Protein AF-A0A527GHV7-F1 (afdb_monomer_lite)

Radius of gyration: 15.32 Å; chains: 1; bounding box: 38×18×40 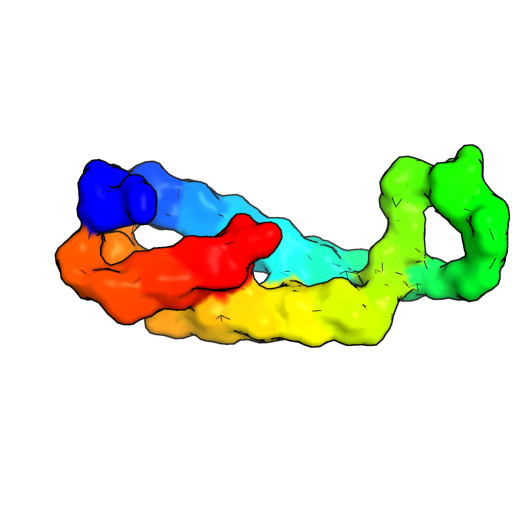Å

Structure (mmCIF, N/CA/C/O backbone):
data_AF-A0A527GHV7-F1
#
_entry.id   AF-A0A527GHV7-F1
#
loop_
_atom_site.group_PDB
_atom_site.id
_atom_site.type_symbol
_atom_site.label_atom_id
_atom_site.label_alt_id
_atom_site.label_comp_id
_atom_site.label_asym_id
_atom_site.label_entity_id
_atom_site.label_seq_id
_atom_site.pdbx_PDB_ins_code
_atom_site.Cartn_x
_atom_site.Cartn_y
_atom_site.Cartn_z
_atom_site.occupancy
_atom_site.B_iso_or_equiv
_atom_site.auth_seq_id
_atom_site.auth_comp_id
_atom_site.auth_asym_id
_atom_site.auth_atom_id
_atom_site.pdbx_PDB_model_num
ATOM 1 N N . LEU A 1 1 ? 1.097 -7.663 14.032 1.00 67.94 1 LEU A N 1
ATOM 2 C CA . LEU A 1 1 ? 1.705 -6.513 14.751 1.00 67.94 1 LEU A CA 1
ATOM 3 C C . LEU A 1 1 ? 0.875 -5.223 14.649 1.00 67.94 1 LEU A C 1
ATOM 5 O O . LEU A 1 1 ? 1.086 -4.332 15.454 1.00 67.94 1 LEU A O 1
ATOM 9 N N . THR A 1 2 ? -0.091 -5.111 13.728 1.00 92.19 2 THR A N 1
ATOM 10 C CA . THR A 1 2 ? -0.832 -3.860 13.460 1.00 92.19 2 THR A CA 1
ATOM 11 C C . THR A 1 2 ? -2.114 -3.660 14.280 1.00 92.19 2 THR A C 1
ATOM 13 O O . THR A 1 2 ? -2.676 -2.572 14.246 1.00 92.19 2 THR A O 1
ATOM 16 N N . MET A 1 3 ? -2.576 -4.661 15.041 1.00 94.19 3 MET A N 1
ATOM 17 C CA . MET A 1 3 ? -3.889 -4.634 15.719 1.00 94.19 3 MET A CA 1
ATOM 18 C C . MET A 1 3 ? -4.073 -3.468 16.701 1.00 94.19 3 MET A C 1
ATOM 20 O O . MET A 1 3 ? -5.177 -2.960 16.853 1.00 94.19 3 MET A O 1
ATOM 24 N N . THR A 1 4 ? -2.998 -3.020 17.352 1.00 94.81 4 THR A N 1
ATOM 25 C CA . THR A 1 4 ? -3.025 -1.911 18.320 1.00 94.81 4 THR A CA 1
ATOM 26 C C . THR A 1 4 ? -2.733 -0.548 17.688 1.00 94.81 4 THR A C 1
ATOM 28 O O . THR A 1 4 ? -2.653 0.452 18.400 1.00 94.81 4 THR A O 1
ATOM 31 N N . CYS A 1 5 ? -2.560 -0.479 16.363 1.00 96.06 5 CYS A N 1
ATOM 32 C CA . CYS A 1 5 ? -2.259 0.769 15.670 1.00 96.06 5 CYS A CA 1
ATOM 33 C C . CYS A 1 5 ? -3.481 1.711 15.700 1.00 96.06 5 CYS A C 1
ATOM 35 O O . CYS A 1 5 ? -4.569 1.293 15.283 1.00 96.06 5 CYS A O 1
ATOM 37 N N . PRO A 1 6 ? -3.332 2.973 16.149 1.00 97.69 6 PRO A N 1
ATOM 38 C CA . PRO A 1 6 ? -4.427 3.938 16.158 1.00 97.69 6 PRO A CA 1
ATOM 39 C C . PRO A 1 6 ? -5.006 4.194 14.754 1.00 97.69 6 PRO A C 1
ATOM 41 O O . PRO A 1 6 ? -4.264 4.117 13.766 1.00 97.69 6 PRO A O 1
ATOM 44 N N . PRO A 1 7 ? -6.292 4.577 14.638 1.00 97.88 7 PRO A N 1
ATOM 45 C CA . PRO A 1 7 ? -6.938 4.844 13.349 1.00 97.88 7 PRO A CA 1
ATOM 46 C C . PRO A 1 7 ? -6.190 5.852 12.471 1.00 97.88 7 PRO A C 1
ATOM 48 O O . PRO A 1 7 ? -5.962 5.595 11.292 1.00 97.88 7 PRO A O 1
ATOM 51 N N . GLY A 1 8 ? -5.739 6.970 13.054 1.00 98.19 8 GLY A N 1
ATOM 52 C CA . GLY A 1 8 ? -5.023 8.014 12.314 1.00 98.19 8 GLY A CA 1
ATOM 53 C C . GLY A 1 8 ? -3.686 7.538 11.742 1.00 98.19 8 GLY A C 1
ATOM 54 O O . GLY A 1 8 ? -3.381 7.808 10.584 1.00 98.19 8 GLY A O 1
ATOM 55 N N . LEU A 1 9 ? -2.915 6.769 12.518 1.00 97.69 9 LEU A N 1
ATOM 56 C CA . LEU A 1 9 ? -1.649 6.209 12.039 1.00 97.69 9 LEU A CA 1
ATOM 57 C C . LEU A 1 9 ? -1.881 5.110 10.991 1.00 97.69 9 LEU A C 1
ATOM 59 O O . LEU A 1 9 ? -1.142 5.037 10.015 1.00 97.69 9 LEU A O 1
ATOM 63 N N . THR A 1 10 ? -2.939 4.310 11.155 1.00 98.19 10 THR A N 1
ATOM 64 C CA . THR A 1 10 ? -3.368 3.317 10.156 1.00 98.19 10 THR A CA 1
ATOM 65 C C . THR A 1 10 ? -3.705 3.992 8.826 1.00 98.19 10 THR A C 1
ATOM 67 O O . THR A 1 10 ? -3.243 3.536 7.784 1.00 98.19 10 THR A O 1
ATOM 70 N N . ALA A 1 11 ? -4.442 5.106 8.864 1.00 98.44 11 ALA A N 1
ATOM 71 C CA . ALA A 1 11 ? -4.829 5.852 7.670 1.00 98.44 11 ALA A CA 1
ATOM 72 C C . ALA A 1 11 ? -3.613 6.420 6.935 1.00 98.44 11 ALA A C 1
ATOM 74 O O . ALA A 1 11 ? -3.475 6.216 5.733 1.00 98.44 11 ALA A O 1
ATOM 75 N N . ILE A 1 12 ? -2.719 7.100 7.659 1.00 98.44 12 ILE A N 1
ATOM 76 C CA . ILE A 1 12 ? -1.547 7.754 7.064 1.00 98.44 12 ILE A CA 1
ATOM 77 C C . ILE A 1 12 ? -0.596 6.713 6.467 1.00 98.44 12 ILE A C 1
ATOM 79 O O . ILE A 1 12 ? -0.223 6.832 5.305 1.00 98.44 12 ILE A O 1
ATOM 83 N N . ALA A 1 13 ? -0.250 5.667 7.224 1.00 97.62 13 ALA A N 1
ATOM 84 C CA . ALA A 1 13 ? 0.656 4.628 6.738 1.00 97.62 13 ALA A CA 1
ATOM 85 C C . ALA A 1 13 ? 0.049 3.820 5.579 1.00 97.62 13 ALA A C 1
ATOM 87 O O . ALA A 1 13 ? 0.743 3.478 4.626 1.00 97.62 13 ALA A O 1
ATOM 88 N N . GLY A 1 14 ? -1.254 3.530 5.625 1.00 98.25 14 GLY A N 1
ATOM 89 C CA . GLY A 1 14 ? -1.928 2.839 4.528 1.00 98.25 14 GLY A CA 1
ATOM 90 C C . GLY A 1 14 ? -2.056 3.690 3.263 1.00 98.25 14 GLY A C 1
ATOM 91 O O . GLY A 1 14 ? -1.926 3.161 2.161 1.00 98.25 14 GLY A O 1
ATOM 92 N N . ALA A 1 15 ? -2.278 5.001 3.399 1.00 98.50 15 ALA A N 1
ATOM 93 C CA . ALA A 1 15 ? -2.312 5.926 2.267 1.00 98.50 15 ALA A CA 1
ATOM 94 C C . ALA A 1 15 ? -0.924 6.100 1.626 1.00 98.50 15 ALA A C 1
ATOM 96 O O . ALA A 1 15 ? -0.823 6.154 0.400 1.00 98.50 15 ALA A O 1
ATOM 97 N N . ASP A 1 16 ? 0.135 6.131 2.438 1.00 98.75 16 ASP A N 1
ATOM 98 C CA . ASP A 1 16 ? 1.527 6.111 1.977 1.00 98.75 16 ASP A CA 1
ATOM 99 C C . ASP A 1 16 ? 1.820 4.840 1.160 1.00 98.75 16 ASP A C 1
ATOM 101 O O . ASP A 1 16 ? 2.212 4.916 -0.004 1.00 98.75 16 ASP A O 1
ATOM 105 N N . ALA A 1 17 ? 1.480 3.664 1.699 1.00 98.56 17 ALA A N 1
ATOM 106 C CA . ALA A 1 17 ? 1.620 2.391 0.988 1.00 98.56 17 ALA A CA 1
ATOM 107 C C . ALA A 1 17 ? 0.830 2.352 -0.335 1.00 98.56 17 ALA A C 1
ATOM 109 O O . ALA A 1 17 ? 1.331 1.869 -1.352 1.00 98.56 17 ALA A O 1
ATOM 110 N N . LEU A 1 18 ? -0.394 2.894 -0.354 1.00 98.75 18 LEU A N 1
ATOM 111 C CA . LEU A 1 18 ? -1.205 2.959 -1.573 1.00 98.75 18 LEU A CA 1
ATOM 112 C C . LEU A 1 18 ? -0.561 3.871 -2.620 1.00 98.75 18 LEU A C 1
ATOM 114 O O . LEU A 1 18 ? -0.580 3.553 -3.810 1.00 98.75 18 LEU A O 1
ATOM 118 N N . THR A 1 19 ? 0.034 4.977 -2.178 1.00 98.69 19 THR A N 1
ATOM 119 C CA . THR A 1 19 ? 0.755 5.913 -3.045 1.00 98.69 19 THR A CA 1
ATOM 120 C C . THR A 1 19 ? 1.962 5.225 -3.672 1.00 98.69 19 THR A C 1
ATOM 122 O O . THR A 1 19 ? 2.060 5.197 -4.898 1.00 98.69 19 THR A O 1
ATOM 125 N N . HIS A 1 20 ? 2.790 4.545 -2.872 1.00 98.50 20 HIS A N 1
ATOM 126 C CA . HIS A 1 20 ? 3.913 3.755 -3.382 1.00 98.50 20 HIS A CA 1
ATOM 127 C C . HIS A 1 20 ? 3.475 2.701 -4.405 1.00 98.50 20 HIS A C 1
ATOM 129 O O . HIS A 1 20 ? 4.124 2.535 -5.438 1.00 98.50 20 HIS A O 1
ATOM 135 N N . ALA A 1 21 ? 2.357 2.007 -4.171 1.00 98.62 21 ALA A N 1
ATOM 136 C CA . ALA A 1 21 ? 1.849 1.017 -5.116 1.00 98.62 21 ALA A CA 1
ATOM 137 C C . ALA A 1 21 ? 1.433 1.654 -6.460 1.00 98.62 21 ALA A C 1
ATOM 139 O O . ALA A 1 21 ? 1.737 1.117 -7.528 1.00 98.62 21 ALA A O 1
ATOM 140 N N . ILE A 1 22 ? 0.783 2.822 -6.434 1.00 98.62 22 ILE A N 1
ATOM 141 C CA . ILE A 1 22 ? 0.396 3.561 -7.647 1.00 98.62 22 ILE A CA 1
ATOM 142 C C . ILE A 1 22 ? 1.631 4.093 -8.387 1.00 98.62 22 ILE A C 1
ATOM 144 O O . ILE A 1 22 ? 1.720 3.960 -9.611 1.00 98.62 22 ILE A O 1
ATOM 148 N N . GLU A 1 23 ? 2.604 4.650 -7.671 1.00 98.25 23 GLU A N 1
ATOM 149 C CA . GLU A 1 23 ? 3.864 5.130 -8.247 1.00 98.25 23 GLU A CA 1
ATOM 150 C C . GLU A 1 23 ? 4.655 3.982 -8.883 1.00 98.25 23 GLU A C 1
ATOM 152 O O . GLU A 1 23 ? 5.095 4.090 -10.028 1.00 98.25 23 GLU A O 1
ATOM 157 N N . ALA A 1 24 ? 4.758 2.838 -8.202 1.00 97.25 24 ALA A N 1
ATOM 158 C CA . ALA A 1 24 ? 5.417 1.648 -8.729 1.00 97.25 24 ALA A CA 1
ATOM 159 C C . ALA A 1 24 ? 4.733 1.126 -10.002 1.00 97.25 24 ALA A C 1
ATOM 161 O O . ALA A 1 24 ? 5.410 0.766 -10.969 1.00 97.25 24 ALA A O 1
ATOM 162 N N . PHE A 1 25 ? 3.395 1.119 -10.040 1.00 97.69 25 PHE A N 1
ATOM 163 C CA . PHE A 1 25 ? 2.645 0.682 -11.218 1.00 97.69 25 PHE A CA 1
ATOM 164 C C . PHE A 1 25 ? 2.782 1.648 -12.403 1.00 97.69 25 PHE A C 1
ATOM 166 O O . PHE A 1 25 ? 2.809 1.221 -13.561 1.00 97.69 25 PHE A O 1
ATOM 173 N N . THR A 1 26 ? 2.875 2.948 -12.135 1.00 97.50 26 THR A N 1
ATOM 174 C CA . THR A 1 26 ? 2.974 3.994 -13.166 1.00 97.50 26 THR A CA 1
ATOM 175 C C . THR A 1 26 ? 4.414 4.359 -13.537 1.00 97.50 26 THR A C 1
ATOM 177 O O . THR A 1 26 ? 4.623 5.123 -14.480 1.00 97.50 26 THR A O 1
ATOM 180 N N . ALA A 1 27 ? 5.412 3.779 -12.863 1.00 96.56 27 ALA A N 1
ATOM 181 C CA . ALA A 1 27 ? 6.824 3.988 -13.154 1.00 96.56 27 ALA A CA 1
ATOM 182 C C . ALA A 1 27 ? 7.171 3.703 -14.626 1.00 96.56 27 ALA A C 1
ATOM 184 O O . ALA A 1 27 ? 6.588 2.846 -15.287 1.00 96.56 27 ALA A O 1
ATOM 185 N N . MET A 1 28 ? 8.176 4.400 -15.157 1.00 94.25 28 MET A N 1
ATOM 186 C CA . MET A 1 28 ? 8.636 4.177 -16.528 1.00 94.25 28 MET A CA 1
ATOM 187 C C . MET A 1 28 ? 9.201 2.759 -16.683 1.00 94.25 28 MET A C 1
ATOM 189 O O . MET A 1 28 ? 10.038 2.329 -15.887 1.00 94.25 28 MET A O 1
ATOM 193 N N . ARG A 1 29 ? 8.791 2.033 -17.730 1.00 92.88 29 ARG A N 1
ATOM 194 C CA . ARG A 1 29 ? 9.463 0.785 -18.113 1.00 92.88 29 ARG A CA 1
ATOM 195 C C . ARG A 1 29 ? 10.758 1.130 -18.843 1.00 92.88 29 ARG A C 1
ATOM 197 O O . ARG A 1 29 ? 10.738 1.882 -19.814 1.00 92.88 29 ARG A O 1
ATOM 204 N N . ARG A 1 30 ? 11.872 0.581 -18.368 1.00 89.75 30 ARG A N 1
ATOM 205 C CA . ARG A 1 30 ? 13.190 0.711 -18.998 1.00 89.75 30 ARG A CA 1
ATOM 206 C C . ARG A 1 30 ? 13.549 -0.595 -19.712 1.00 89.75 30 ARG A C 1
ATOM 208 O O . ARG A 1 30 ? 12.931 -1.626 -19.455 1.00 89.75 30 ARG A O 1
ATOM 215 N N . GLY A 1 31 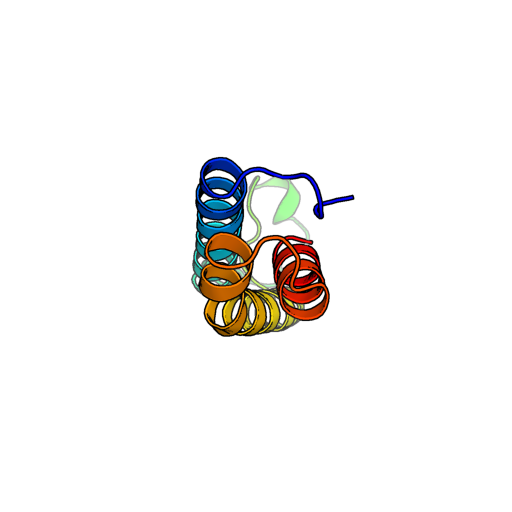? 14.480 -0.517 -20.662 1.00 86.25 31 GLY A N 1
ATOM 216 C CA . GLY A 1 31 ? 14.958 -1.682 -21.412 1.00 86.25 31 GLY A CA 1
ATOM 217 C C . GLY A 1 31 ? 15.788 -2.644 -20.557 1.00 86.25 31 GLY A C 1
ATOM 218 O O . GLY A 1 31 ? 16.036 -2.396 -19.381 1.00 86.25 31 GLY A O 1
ATOM 219 N N . GLU A 1 32 ? 16.250 -3.728 -21.172 1.00 85.50 32 GLU A N 1
ATOM 220 C CA . GLU A 1 32 ? 16.952 -4.836 -20.505 1.00 85.50 32 GLU A CA 1
ATOM 221 C C . GLU A 1 32 ? 18.482 -4.636 -20.436 1.00 85.50 32 GLU A C 1
ATOM 223 O O . GLU A 1 32 ? 19.239 -5.603 -20.456 1.00 85.50 32 GLU A O 1
ATOM 228 N N . ASP A 1 33 ? 18.960 -3.386 -20.384 1.00 90.19 33 ASP A N 1
ATOM 229 C CA . ASP A 1 33 ? 20.400 -3.102 -20.299 1.00 90.19 33 ASP A CA 1
ATOM 230 C C . ASP A 1 33 ? 20.968 -3.613 -18.957 1.00 90.19 33 ASP A C 1
ATOM 232 O O . ASP A 1 33 ? 20.553 -3.131 -17.897 1.00 90.19 33 ASP A O 1
ATOM 236 N N . PRO A 1 34 ? 21.936 -4.552 -18.956 1.00 89.69 34 PRO A N 1
ATOM 237 C CA . PRO A 1 34 ? 22.527 -5.078 -17.727 1.00 89.69 34 PRO A CA 1
ATOM 238 C C . PRO A 1 34 ? 23.312 -4.029 -16.925 1.00 89.69 34 PRO A C 1
ATOM 240 O O . PRO A 1 34 ? 23.578 -4.255 -15.746 1.00 89.69 34 PRO A O 1
ATOM 243 N N . ASN A 1 35 ? 23.672 -2.895 -17.538 1.00 93.31 35 ASN A N 1
ATOM 244 C CA . ASN A 1 35 ? 24.358 -1.785 -16.875 1.00 93.31 35 ASN A CA 1
ATOM 245 C C . ASN A 1 35 ? 23.395 -0.737 -16.283 1.00 93.31 35 ASN A C 1
ATOM 247 O O . ASN A 1 35 ? 23.836 0.268 -15.719 1.00 93.31 35 ASN A O 1
ATOM 251 N N . LEU A 1 36 ? 22.079 -0.936 -16.421 1.00 91.31 36 LEU A N 1
ATOM 252 C CA . LEU A 1 36 ? 21.067 0.008 -15.951 1.00 91.31 36 LEU A CA 1
ATOM 253 C C . LEU A 1 36 ? 21.155 0.292 -14.436 1.00 91.31 36 LEU A C 1
ATOM 255 O O . LEU A 1 36 ? 21.077 1.468 -14.069 1.00 91.31 36 LEU A O 1
ATOM 259 N N . PRO A 1 37 ? 21.372 -0.708 -13.551 1.00 91.06 37 PRO A N 1
ATOM 260 C CA . PRO A 1 37 ? 21.541 -0.461 -12.115 1.00 91.06 37 PRO A CA 1
ATOM 261 C C . PRO A 1 37 ? 22.787 0.366 -11.761 1.00 91.06 37 PRO A C 1
ATOM 263 O O . PRO A 1 37 ? 22.826 1.008 -10.717 1.00 91.06 37 PRO A O 1
ATOM 266 N N . GLN A 1 38 ? 23.816 0.360 -12.613 1.00 94.38 38 GLN A N 1
ATOM 267 C CA . GLN A 1 38 ? 25.052 1.124 -12.423 1.00 94.38 38 GLN A CA 1
ATOM 268 C C . GLN A 1 38 ? 24.895 2.580 -12.886 1.00 94.38 38 GLN A C 1
ATOM 270 O O . GLN 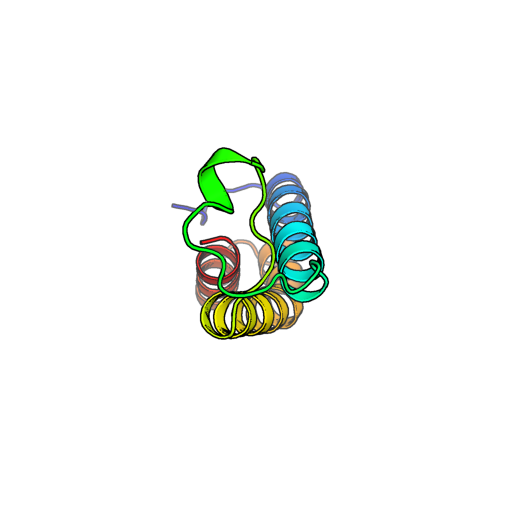A 1 38 ? 25.649 3.447 -12.451 1.00 94.38 38 GLN A O 1
ATOM 275 N N . GLN A 1 39 ? 23.925 2.854 -13.762 1.00 92.12 39 GLN A N 1
ATOM 276 C CA . GLN A 1 39 ? 23.668 4.182 -14.329 1.00 92.12 39 GLN A CA 1
ATOM 277 C C . GLN A 1 39 ? 22.531 4.928 -13.615 1.00 92.12 39 GLN A C 1
ATOM 279 O O . GLN A 1 39 ? 22.473 6.158 -13.662 1.00 92.12 39 GLN A O 1
ATOM 284 N N . HIS A 1 40 ? 21.614 4.207 -12.961 1.00 89.00 40 HIS A N 1
ATOM 285 C CA . HIS A 1 40 ? 20.428 4.785 -12.336 1.00 89.00 40 HIS A CA 1
ATOM 286 C C . HIS A 1 40 ? 20.114 4.154 -10.983 1.00 89.00 40 HIS A C 1
ATOM 288 O O . HIS A 1 40 ? 20.089 2.937 -10.842 1.00 89.00 40 HIS A O 1
ATOM 294 N N . VAL A 1 41 ? 19.742 5.001 -10.020 1.00 89.62 41 VAL A N 1
ATOM 295 C CA . VAL A 1 41 ? 19.209 4.558 -8.720 1.00 89.62 41 VAL A CA 1
ATOM 296 C C . VAL A 1 41 ? 17.866 3.832 -8.892 1.00 89.62 41 VAL A C 1
ATOM 298 O O . VAL A 1 41 ? 17.601 2.850 -8.207 1.00 89.62 41 VAL A O 1
ATOM 301 N N . PHE A 1 42 ? 17.033 4.276 -9.843 1.00 87.62 42 PHE A N 1
ATOM 302 C CA . PHE A 1 42 ? 15.747 3.654 -10.166 1.00 87.62 42 PHE A CA 1
ATOM 303 C C . PHE A 1 42 ? 15.770 3.025 -11.559 1.00 87.62 42 PHE A C 1
ATOM 305 O O . PHE A 1 42 ? 15.951 3.714 -12.567 1.00 87.62 42 PHE A O 1
ATOM 312 N N . ILE A 1 43 ? 15.512 1.719 -11.614 1.00 91.81 43 ILE A N 1
ATOM 313 C CA . ILE A 1 43 ? 15.550 0.919 -12.848 1.00 91.81 43 ILE A CA 1
ATOM 314 C C . ILE A 1 43 ? 14.177 0.739 -13.516 1.00 91.81 43 ILE A C 1
ATOM 316 O O . ILE A 1 43 ? 14.070 0.068 -14.538 1.00 91.81 43 ILE A O 1
ATOM 320 N N . GLY A 1 44 ? 13.139 1.407 -13.007 1.00 91.88 44 GLY A N 1
ATOM 321 C CA . GLY A 1 44 ? 11.791 1.359 -13.576 1.00 91.88 44 GLY A CA 1
ATOM 322 C C . GLY A 1 44 ? 10.989 0.117 -13.171 1.00 91.88 44 GLY A C 1
ATOM 323 O O . GLY A 1 44 ? 11.342 -0.581 -12.223 1.00 91.88 44 GLY A O 1
ATOM 324 N N . LYS A 1 45 ? 9.885 -0.137 -13.886 1.00 94.88 45 LYS A N 1
ATOM 325 C CA . LYS A 1 45 ? 8.961 -1.262 -13.630 1.00 94.88 45 LYS A CA 1
ATOM 326 C C . LYS A 1 45 ? 9.284 -2.518 -14.440 1.00 94.88 45 LYS A C 1
ATOM 328 O O . LYS A 1 45 ? 9.677 -2.442 -15.605 1.00 94.88 45 LYS A O 1
ATOM 333 N N . THR A 1 46 ? 8.972 -3.677 -13.866 1.00 94.00 46 THR A N 1
ATOM 334 C CA . THR A 1 46 ? 8.958 -4.993 -14.522 1.00 94.00 46 THR A CA 1
ATOM 335 C C . THR A 1 46 ? 7.557 -5.612 -14.459 1.00 94.00 46 THR A C 1
ATOM 337 O O . THR A 1 46 ? 6.668 -5.107 -13.776 1.00 94.00 46 THR A O 1
ATOM 340 N N . ALA A 1 47 ? 7.332 -6.728 -15.160 1.00 95.31 47 ALA A N 1
ATOM 341 C CA . ALA A 1 47 ? 6.068 -7.465 -15.041 1.00 95.31 47 ALA A CA 1
ATOM 342 C C . ALA A 1 47 ? 5.823 -7.989 -13.611 1.00 95.31 47 ALA A C 1
ATOM 344 O O . ALA A 1 47 ? 4.679 -8.071 -13.169 1.00 95.31 47 ALA A O 1
ATOM 345 N N . LEU A 1 48 ? 6.894 -8.315 -12.879 1.00 95.56 48 LEU A N 1
ATOM 346 C CA . LEU A 1 48 ? 6.798 -8.778 -11.498 1.00 95.56 48 LEU A CA 1
ATOM 347 C C . LEU A 1 48 ? 6.388 -7.639 -10.558 1.00 95.56 48 LEU A C 1
ATOM 349 O O . LEU A 1 48 ? 5.481 -7.815 -9.750 1.00 95.56 48 LEU A O 1
ATOM 353 N N . THR A 1 49 ? 7.002 -6.458 -10.693 1.00 96.12 49 THR A N 1
ATOM 354 C CA . THR A 1 49 ? 6.623 -5.296 -9.871 1.00 96.12 49 THR A CA 1
ATOM 355 C C . THR A 1 49 ? 5.197 -4.843 -10.175 1.00 96.12 49 THR A C 1
ATOM 357 O O . THR A 1 49 ? 4.475 -4.479 -9.256 1.00 96.12 49 THR A O 1
ATOM 360 N N . ASP A 1 50 ? 4.753 -4.937 -11.434 1.00 97.75 50 ASP A N 1
ATOM 361 C CA . ASP A 1 50 ? 3.362 -4.656 -11.815 1.00 97.75 50 ASP A CA 1
ATOM 362 C C . ASP A 1 50 ? 2.359 -5.565 -11.112 1.00 97.75 50 ASP A C 1
ATOM 364 O O . ASP A 1 50 ? 1.307 -5.103 -10.668 1.00 97.75 50 ASP A O 1
ATOM 368 N N . HIS A 1 51 ? 2.678 -6.856 -11.008 1.00 98.25 51 HIS A N 1
ATOM 369 C CA . HIS A 1 51 ? 1.817 -7.819 -10.337 1.00 98.25 51 HIS A CA 1
ATOM 370 C C . HIS A 1 51 ? 1.598 -7.439 -8.868 1.00 98.25 51 HIS A C 1
ATOM 372 O O . HIS A 1 51 ? 0.453 -7.353 -8.420 1.00 98.25 51 HIS A O 1
ATOM 378 N N . PHE A 1 52 ? 2.684 -7.163 -8.142 1.00 98.44 52 PHE A N 1
ATOM 379 C CA . PHE A 1 52 ? 2.610 -6.783 -6.733 1.00 98.44 52 PHE A CA 1
ATOM 380 C C . PHE A 1 52 ? 1.967 -5.414 -6.529 1.00 98.44 52 PHE A C 1
ATOM 382 O O . PHE A 1 52 ? 1.114 -5.281 -5.658 1.00 98.44 52 PHE A O 1
ATOM 389 N N . ALA A 1 53 ? 2.272 -4.430 -7.377 1.00 98.56 53 ALA A N 1
ATOM 390 C CA . ALA A 1 53 ? 1.652 -3.112 -7.300 1.00 98.56 53 ALA A CA 1
ATOM 391 C C . ALA A 1 53 ? 0.125 -3.187 -7.482 1.00 98.56 53 ALA A C 1
ATOM 393 O O . ALA A 1 53 ? -0.632 -2.623 -6.695 1.00 98.56 53 ALA A O 1
ATOM 394 N N . LEU A 1 54 ? -0.356 -3.953 -8.468 1.00 98.69 54 LEU A N 1
ATOM 395 C CA . LEU A 1 54 ? -1.794 -4.158 -8.667 1.00 98.69 54 LEU A CA 1
ATOM 396 C C . LEU A 1 54 ? -2.448 -4.945 -7.527 1.00 98.69 54 LEU A C 1
ATOM 398 O O . LEU A 1 54 ? -3.607 -4.684 -7.199 1.00 98.69 54 LEU A O 1
ATOM 402 N N . LEU A 1 55 ? -1.745 -5.920 -6.943 1.00 98.75 55 LEU A N 1
ATOM 403 C CA . LEU A 1 55 ? -2.229 -6.644 -5.769 1.00 98.75 55 LEU A CA 1
ATOM 404 C C . LEU A 1 55 ? -2.367 -5.695 -4.571 1.00 98.75 55 LEU A C 1
ATOM 406 O O . LEU A 1 55 ? -3.442 -5.634 -3.978 1.00 98.75 55 LEU A O 1
ATOM 410 N N . ALA A 1 56 ? -1.334 -4.904 -4.279 1.00 98.81 56 ALA A N 1
ATOM 411 C CA . ALA A 1 56 ? -1.331 -3.913 -3.209 1.00 98.81 56 ALA A CA 1
ATOM 412 C C . ALA A 1 56 ? -2.464 -2.890 -3.369 1.00 98.81 56 ALA A C 1
ATOM 414 O O . ALA A 1 56 ? -3.243 -2.701 -2.436 1.00 98.81 56 ALA A O 1
ATOM 415 N N . ILE A 1 57 ? -2.642 -2.314 -4.566 1.00 98.88 57 ILE A N 1
ATOM 416 C CA . ILE A 1 57 ? -3.741 -1.376 -4.860 1.00 98.88 57 ILE A CA 1
ATOM 417 C C . ILE A 1 57 ? -5.106 -2.007 -4.549 1.00 98.88 57 ILE A C 1
ATOM 419 O O . ILE A 1 57 ? -5.960 -1.363 -3.941 1.00 98.88 57 ILE A O 1
ATOM 423 N N . LYS A 1 58 ? -5.324 -3.272 -4.931 1.00 98.81 58 LYS A N 1
ATOM 424 C CA . LYS A 1 58 ? -6.591 -3.977 -4.667 1.00 98.81 58 LYS A CA 1
ATOM 425 C C . LYS A 1 58 ? -6.823 -4.222 -3.176 1.00 98.81 58 LYS A C 1
ATOM 427 O O . LYS A 1 58 ? -7.947 -4.042 -2.712 1.00 98.81 58 LYS A O 1
ATOM 432 N N . LEU A 1 59 ? -5.795 -4.656 -2.446 1.00 98.81 59 LEU A N 1
ATOM 433 C CA . LEU A 1 59 ? -5.890 -4.947 -1.013 1.00 98.81 59 LEU A CA 1
ATOM 434 C C . LEU A 1 59 ? -6.094 -3.665 -0.198 1.00 98.81 59 LEU A C 1
ATOM 436 O O . LEU A 1 59 ? -7.029 -3.577 0.594 1.00 98.81 59 LEU A O 1
ATOM 440 N N . LEU A 1 60 ? -5.281 -2.639 -0.445 1.00 98.75 60 LEU A N 1
ATOM 441 C CA . LEU A 1 60 ? -5.384 -1.355 0.247 1.00 98.75 60 LEU A CA 1
ATOM 442 C C . LEU A 1 60 ? -6.698 -0.648 -0.097 1.00 98.75 60 LEU A C 1
ATOM 444 O O . LEU A 1 60 ? -7.407 -0.209 0.805 1.00 98.75 60 LEU A O 1
ATOM 448 N N . GLY A 1 61 ? -7.080 -0.616 -1.377 1.00 98.44 61 GLY A N 1
ATOM 449 C CA . GLY A 1 61 ? -8.309 0.037 -1.826 1.00 98.44 61 GLY A CA 1
ATOM 450 C C . GLY A 1 61 ? -9.591 -0.575 -1.253 1.00 98.44 61 GLY A C 1
ATOM 451 O O . GLY A 1 61 ? -10.567 0.144 -1.064 1.00 98.44 61 GLY A O 1
ATOM 452 N N . ARG A 1 62 ? -9.606 -1.881 -0.948 1.00 98.19 62 ARG A N 1
ATOM 453 C CA . ARG A 1 62 ? -10.792 -2.557 -0.387 1.00 98.19 62 ARG A CA 1
ATOM 454 C C . ARG A 1 62 ? -10.831 -2.597 1.147 1.00 98.19 62 ARG A C 1
ATOM 456 O O . ARG A 1 62 ? -11.911 -2.818 1.701 1.00 98.19 62 ARG A O 1
ATOM 463 N N . SER A 1 63 ? -9.682 -2.438 1.814 1.00 98.62 63 SER A N 1
ATOM 464 C CA . SER A 1 63 ? -9.535 -2.757 3.245 1.00 98.62 63 SER A CA 1
ATOM 465 C C . SER A 1 63 ? -8.983 -1.628 4.111 1.00 98.62 63 SER A C 1
ATOM 467 O O . SER A 1 63 ? -9.176 -1.678 5.323 1.00 98.62 63 SER A O 1
ATOM 469 N N . LEU A 1 64 ? -8.357 -0.590 3.545 1.00 98.56 64 LEU A N 1
ATOM 470 C CA . LEU A 1 64 ? -7.794 0.500 4.350 1.00 98.56 64 LEU A CA 1
ATOM 471 C C . LEU A 1 64 ? -8.867 1.256 5.141 1.00 98.56 64 LEU A C 1
ATOM 473 O O . LEU A 1 64 ? -8.716 1.437 6.345 1.00 98.56 64 LEU A O 1
ATOM 477 N N . GLU A 1 65 ? -9.969 1.639 4.492 1.00 98.50 65 GLU A N 1
ATOM 478 C CA . GLU A 1 65 ? -11.088 2.309 5.168 1.00 98.50 65 GLU A CA 1
ATOM 479 C C . GLU A 1 65 ? -11.618 1.456 6.328 1.00 98.50 65 GLU A C 1
ATOM 481 O O . GLU A 1 65 ? -11.736 1.945 7.449 1.00 98.50 65 GLU A O 1
ATOM 486 N N . LYS A 1 66 ? -11.838 0.157 6.088 1.00 98.44 66 LYS A N 1
ATOM 487 C CA . LYS A 1 66 ? -12.308 -0.786 7.112 1.00 98.44 66 LYS A CA 1
ATOM 488 C C . LYS A 1 66 ? -11.347 -0.871 8.291 1.00 98.44 66 LYS A C 1
ATOM 490 O O . LYS A 1 66 ? -11.786 -0.743 9.424 1.00 98.44 66 LYS A O 1
ATOM 495 N N . ALA A 1 67 ? -10.044 -0.997 8.035 1.00 98.19 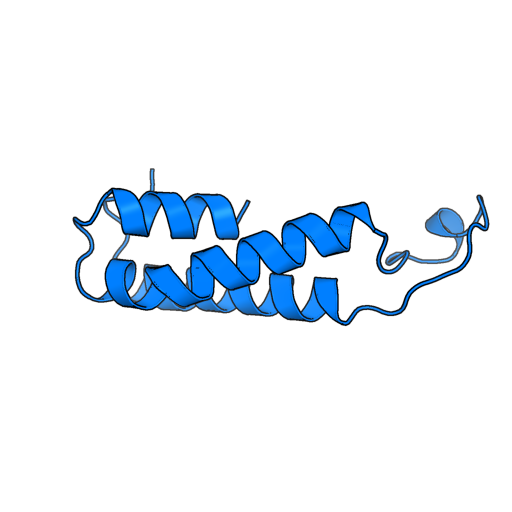67 ALA A N 1
ATOM 496 C CA . ALA A 1 67 ? -9.030 -1.065 9.085 1.00 98.19 67 ALA A CA 1
ATOM 497 C C . ALA A 1 67 ? -8.901 0.246 9.889 1.00 98.19 67 ALA A C 1
ATOM 499 O O . ALA A 1 67 ? -8.445 0.226 11.035 1.00 98.19 67 ALA A O 1
ATOM 500 N N . CYS A 1 68 ? -9.270 1.388 9.298 1.00 98.31 68 CYS A N 1
ATOM 501 C CA . CYS A 1 68 ? -9.330 2.681 9.978 1.00 98.31 68 CYS A CA 1
ATOM 502 C C . CYS A 1 68 ? -10.609 2.848 10.807 1.00 98.31 68 CYS A C 1
ATOM 504 O O . CYS A 1 68 ? -10.539 3.365 11.922 1.00 98.31 68 CYS A O 1
ATOM 506 N N . SER A 1 69 ? -11.760 2.432 10.276 1.00 98.06 69 SER A N 1
ATOM 507 C CA . SER A 1 69 ? -13.061 2.534 10.945 1.00 98.06 69 SER A CA 1
ATOM 508 C C . SER A 1 69 ? -13.237 1.501 12.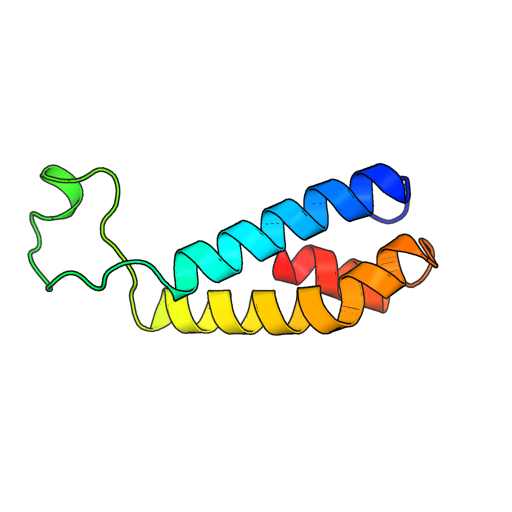058 1.00 98.06 69 SER A C 1
ATOM 510 O O . SER A 1 69 ? -13.767 1.833 13.116 1.00 98.06 69 SER A O 1
ATOM 512 N N . ASP A 1 70 ? -12.764 0.275 11.842 1.00 97.62 70 ASP A N 1
ATOM 513 C CA . ASP A 1 70 ? -12.749 -0.815 12.811 1.00 97.62 70 ASP A CA 1
ATOM 514 C C . ASP A 1 70 ? -11.337 -1.405 12.916 1.00 97.62 70 ASP A C 1
ATOM 516 O O . ASP A 1 70 ? -10.915 -2.277 12.156 1.00 97.62 70 ASP A O 1
ATOM 520 N N . GLY A 1 71 ? -10.591 -0.938 13.917 1.00 96.00 71 GLY A N 1
ATOM 521 C CA . GLY A 1 71 ? -9.238 -1.421 14.175 1.00 96.00 71 GLY A CA 1
ATOM 522 C C . GLY A 1 71 ? -9.156 -2.882 14.634 1.00 96.00 71 GLY A C 1
ATOM 523 O O . GLY A 1 71 ? -8.037 -3.399 14.725 1.00 96.00 71 GLY A O 1
ATOM 524 N N . THR A 1 72 ? -10.291 -3.524 14.937 1.00 96.81 72 THR A N 1
ATOM 525 C CA . THR A 1 72 ? -10.376 -4.924 15.373 1.00 96.81 72 THR A CA 1
ATOM 526 C C . THR A 1 72 ? -10.656 -5.902 14.232 1.00 96.81 72 THR A C 1
ATOM 528 O O . THR A 1 72 ? -10.478 -7.105 14.431 1.00 96.81 72 THR A O 1
ATOM 531 N N . ASP A 1 73 ? -10.995 -5.406 13.035 1.00 97.94 73 ASP A N 1
ATOM 532 C CA . ASP A 1 73 ? -11.163 -6.218 11.827 1.00 97.94 73 ASP A CA 1
ATOM 533 C C . ASP A 1 73 ? -9.814 -6.829 11.410 1.00 97.94 73 ASP A C 1
ATOM 535 O O . ASP A 1 73 ? -8.948 -6.187 10.804 1.00 97.94 73 ASP A O 1
ATOM 539 N N . ALA A 1 74 ? -9.618 -8.093 11.786 1.00 97.69 74 ALA A N 1
ATOM 540 C CA . ALA A 1 74 ? -8.376 -8.815 11.554 1.00 97.69 74 ALA A CA 1
ATOM 541 C C . ALA A 1 74 ? -8.103 -9.051 10.060 1.00 97.69 74 ALA A C 1
ATOM 543 O O . ALA A 1 74 ? -6.942 -9.005 9.649 1.00 97.69 74 ALA A O 1
ATOM 544 N N . ASP A 1 75 ? -9.146 -9.248 9.251 1.00 98.19 75 ASP A N 1
ATOM 545 C CA . ASP A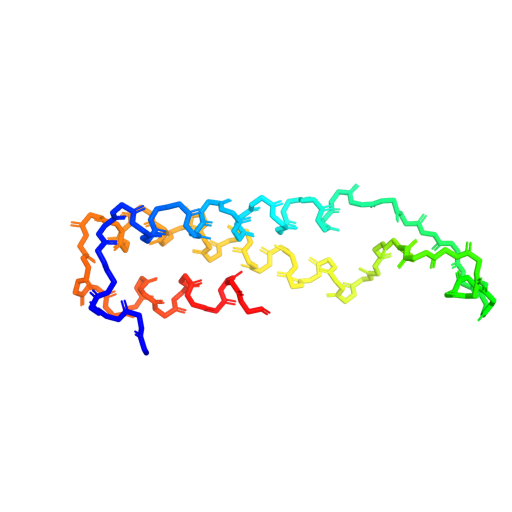 1 75 ? -9.011 -9.491 7.815 1.00 98.19 75 ASP A CA 1
ATOM 546 C C . ASP A 1 75 ? -8.625 -8.197 7.091 1.00 98.19 75 ASP A C 1
ATOM 548 O O . ASP A 1 75 ? -7.686 -8.184 6.292 1.00 98.19 75 ASP A O 1
ATOM 552 N N . ALA A 1 76 ? -9.259 -7.072 7.438 1.00 98.38 76 ALA A N 1
ATOM 553 C CA . ALA A 1 76 ? -8.878 -5.767 6.904 1.00 98.38 76 ALA A CA 1
ATOM 554 C C . ALA A 1 76 ? -7.444 -5.383 7.307 1.00 98.38 76 ALA A C 1
ATOM 556 O O . ALA A 1 76 ? -6.669 -4.890 6.484 1.00 98.38 76 ALA A O 1
ATOM 557 N N . ARG A 1 77 ? -7.050 -5.653 8.560 1.00 97.94 77 ARG A N 1
ATOM 558 C CA . ARG A 1 77 ? -5.674 -5.447 9.047 1.00 97.94 77 ARG A CA 1
ATOM 559 C C . ARG A 1 77 ? -4.663 -6.315 8.299 1.00 97.94 77 ARG A C 1
ATOM 561 O O . ARG A 1 77 ? -3.565 -5.833 8.011 1.00 97.94 77 ARG A O 1
ATOM 568 N N . ALA A 1 78 ? -5.009 -7.567 8.002 1.00 97.94 78 ALA A N 1
ATOM 569 C CA . ALA A 1 78 ? -4.160 -8.479 7.243 1.00 97.94 78 ALA A CA 1
ATOM 570 C C . ALA A 1 78 ? -3.992 -8.014 5.791 1.00 97.94 78 ALA A C 1
ATOM 572 O O . ALA A 1 78 ? -2.871 -7.995 5.288 1.00 97.94 78 ALA A O 1
ATOM 573 N N . ASP A 1 79 ? -5.072 -7.564 5.153 1.00 98.38 79 ASP A N 1
ATOM 574 C CA . ASP A 1 79 ? -5.035 -6.999 3.805 1.00 98.38 79 ASP A CA 1
ATOM 575 C C . ASP A 1 79 ? -4.169 -5.737 3.728 1.00 98.38 79 ASP A C 1
ATOM 577 O O . ASP A 1 79 ? -3.340 -5.625 2.828 1.00 98.38 79 ASP A O 1
ATOM 581 N N . VAL A 1 80 ? -4.318 -4.801 4.674 1.00 98.31 80 VAL A N 1
ATOM 582 C CA . VAL A 1 80 ? -3.480 -3.589 4.725 1.00 98.31 80 VAL A CA 1
ATOM 583 C C . VAL A 1 80 ? -2.014 -3.953 4.944 1.00 98.31 80 VAL A C 1
ATOM 585 O O . VAL A 1 80 ? -1.142 -3.407 4.278 1.00 98.31 80 VAL A O 1
ATOM 588 N N . MET A 1 81 ? -1.734 -4.904 5.840 1.00 97.44 81 MET A N 1
ATOM 589 C CA . MET A 1 81 ? -0.372 -5.375 6.093 1.00 97.44 81 MET A CA 1
ATOM 590 C C . MET A 1 81 ? 0.245 -6.040 4.857 1.00 97.44 81 MET A C 1
ATOM 592 O O . MET A 1 81 ? 1.407 -5.794 4.565 1.00 97.44 81 MET A O 1
ATOM 596 N N . MET A 1 82 ? -0.521 -6.856 4.127 1.00 97.88 82 MET A N 1
ATOM 597 C CA . MET A 1 82 ? -0.061 -7.499 2.894 1.00 97.88 82 MET A CA 1
ATOM 598 C C . MET A 1 82 ? 0.110 -6.490 1.755 1.00 97.88 82 MET A C 1
ATOM 600 O O . MET A 1 82 ? 1.054 -6.593 0.984 1.00 97.88 82 MET A O 1
ATOM 604 N N . GLY A 1 83 ? -0.786 -5.508 1.639 1.00 97.56 83 GLY A N 1
ATOM 605 C CA . GLY A 1 83 ? -0.681 -4.463 0.624 1.00 97.56 83 GLY A CA 1
ATOM 606 C C . GLY A 1 83 ? 0.469 -3.480 0.864 1.00 97.56 83 GLY A C 1
ATOM 607 O O . GLY A 1 83 ? 0.894 -2.824 -0.078 1.00 97.56 83 GLY A O 1
ATOM 608 N N . ALA A 1 84 ? 0.967 -3.384 2.098 1.00 96.94 84 ALA A N 1
ATOM 609 C CA . ALA A 1 84 ? 2.102 -2.543 2.473 1.00 96.94 84 ALA A CA 1
ATOM 610 C C . ALA A 1 84 ? 3.453 -3.290 2.532 1.00 96.94 84 ALA A C 1
ATOM 612 O O . ALA A 1 84 ? 4.446 -2.683 2.935 1.00 96.94 84 ALA A O 1
ATOM 613 N N . LEU A 1 85 ? 3.483 -4.587 2.194 1.00 91.00 85 LEU A N 1
ATOM 614 C CA . LEU A 1 85 ? 4.694 -5.419 2.144 1.00 91.00 85 LEU A CA 1
ATOM 615 C C . LEU A 1 85 ? 5.477 -5.185 0.843 1.00 91.00 85 LEU A C 1
ATOM 617 O O . LEU A 1 85 ? 6.721 -5.092 0.932 1.00 91.00 85 LEU A O 1
#

Foldseek 3Di:
DQLPPALVRLLVLLVVLLVVLVCLLPWDADDPPPCQVVVDVDNTHDPVSNVLSVQLNVLSVVQSVVCSVDSNPPSSVVSSVSSSD

Secondary structure (DSSP, 8-state):
--TT--HHHHHHHHHHHHHHHHHHHHSPP----TTHHHH-S-----HHHHHHHHHHHHHHHHHHHHHHH-TT-HHHHHHHHHHT-

pLDDT: mean 95.84, std 4.49, range [67.94, 98.88]

Sequence (85 aa):
LTMTCPPGLTAIAGADALTHAIEAFTAMRRGEDPNLPQQHVFIGKTALTDHFALLAIKLLGRSLEKACSDGTDADARADVMMGAL